Protein AF-A0ABD6DDC3-F1 (afdb_monomer_lite)

Structure (mmCIF, N/CA/C/O backbone):
data_AF-A0ABD6DDC3-F1
#
_entry.id   AF-A0ABD6DDC3-F1
#
loop_
_atom_site.group_PDB
_atom_site.id
_atom_site.type_symbol
_atom_site.label_atom_id
_atom_site.label_alt_id
_atom_site.label_comp_id
_atom_site.label_asym_id
_atom_site.label_entity_id
_atom_site.label_seq_id
_atom_site.pdbx_PDB_ins_code
_atom_site.Cartn_x
_atom_site.Cartn_y
_atom_site.Cartn_z
_atom_site.occupancy
_atom_site.B_iso_or_equiv
_atom_site.auth_seq_id
_atom_site.auth_comp_id
_atom_site.auth_asym_id
_atom_site.auth_atom_id
_atom_site.pdbx_PDB_model_num
ATOM 1 N N . MET A 1 1 ? 11.980 2.965 9.461 1.00 44.91 1 MET A N 1
ATOM 2 C CA . MET A 1 1 ? 11.856 1.772 10.326 1.00 44.91 1 MET A CA 1
ATOM 3 C C . MET A 1 1 ? 10.452 1.222 10.168 1.00 44.91 1 MET A C 1
ATOM 5 O O . MET A 1 1 ? 9.534 2.017 10.370 1.00 44.91 1 MET A O 1
ATOM 9 N N . PRO A 1 2 ? 10.312 -0.056 9.776 1.00 52.47 2 PRO A N 1
ATOM 10 C CA . PRO A 1 2 ? 9.029 -0.757 9.766 1.00 52.47 2 PRO A CA 1
ATOM 11 C C . PRO A 1 2 ? 8.396 -0.701 11.170 1.00 52.47 2 PRO A C 1
ATOM 13 O O . PRO A 1 2 ? 9.150 -0.595 12.146 1.00 52.47 2 PRO A O 1
ATOM 16 N N . PRO A 1 3 ? 7.059 -0.759 11.308 1.00 56.94 3 PRO A N 1
ATOM 17 C CA . PRO A 1 3 ? 6.434 -0.898 12.618 1.00 56.94 3 PRO A CA 1
ATOM 18 C C . PRO A 1 3 ? 6.995 -2.154 13.307 1.00 56.94 3 PRO A C 1
ATOM 20 O O . PRO A 1 3 ? 7.265 -3.163 12.645 1.00 56.94 3 PRO A O 1
ATOM 23 N N . GLU A 1 4 ? 7.255 -2.081 14.615 1.00 57.06 4 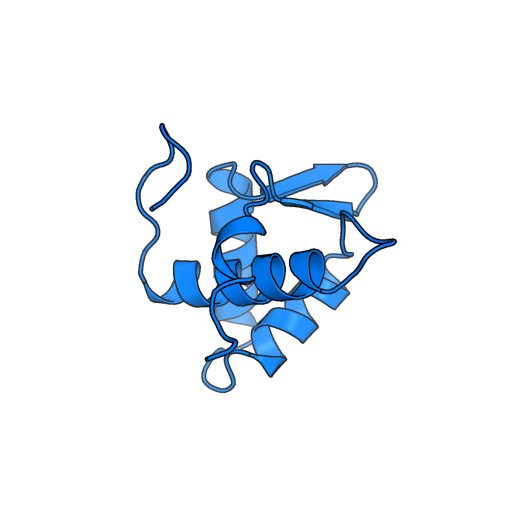GLU A N 1
ATOM 24 C CA . GLU A 1 4 ? 7.886 -3.180 15.354 1.00 57.06 4 GLU A CA 1
ATOM 25 C C . GLU A 1 4 ? 7.085 -4.482 15.172 1.00 57.06 4 GLU A C 1
ATOM 27 O O . GLU A 1 4 ? 5.935 -4.581 15.587 1.00 57.06 4 GLU A O 1
ATOM 32 N N . GLY A 1 5 ? 7.698 -5.489 14.538 1.00 64.38 5 GLY A N 1
ATOM 33 C CA . GLY A 1 5 ? 7.108 -6.819 14.348 1.00 64.38 5 GLY A CA 1
ATOM 34 C C . GLY A 1 5 ? 6.767 -7.204 12.905 1.00 64.38 5 GLY A C 1
ATOM 35 O O . GLY A 1 5 ? 6.552 -8.391 12.654 1.00 64.38 5 GLY A O 1
ATOM 36 N N . TYR A 1 6 ? 6.784 -6.271 11.945 1.00 67.44 6 TYR A N 1
ATOM 37 C CA . TYR A 1 6 ? 6.560 -6.620 10.537 1.00 67.44 6 TYR A CA 1
ATOM 38 C C . TYR A 1 6 ? 7.837 -7.131 9.856 1.00 67.44 6 TYR A C 1
ATOM 40 O O . TYR A 1 6 ? 8.930 -6.610 10.107 1.00 67.44 6 TYR A O 1
ATOM 48 N N . PRO A 1 7 ? 7.734 -8.143 8.971 1.00 73.75 7 PRO A N 1
ATOM 49 C CA . PRO A 1 7 ? 8.861 -8.531 8.135 1.00 73.75 7 PRO A CA 1
ATOM 50 C C . PRO A 1 7 ? 9.281 -7.341 7.259 1.00 73.75 7 PRO A C 1
ATOM 52 O O . PRO A 1 7 ? 8.405 -6.634 6.755 1.00 73.75 7 PRO A O 1
ATOM 55 N N . PRO A 1 8 ? 10.592 -7.115 7.051 1.00 83.25 8 PRO A N 1
ATOM 56 C CA . PRO A 1 8 ? 11.058 -6.030 6.196 1.00 83.25 8 PRO A CA 1
ATOM 57 C C . PRO A 1 8 ? 10.487 -6.178 4.780 1.00 83.25 8 PRO A C 1
ATOM 59 O O . PRO A 1 8 ? 10.417 -7.290 4.243 1.00 83.25 8 PRO A O 1
ATOM 62 N N . LEU A 1 9 ? 10.081 -5.056 4.186 1.00 90.88 9 LEU A N 1
ATOM 63 C CA . LEU A 1 9 ? 9.618 -5.013 2.805 1.00 90.88 9 LEU A CA 1
ATOM 64 C C . LEU A 1 9 ? 10.817 -5.094 1.846 1.00 90.88 9 LEU A C 1
ATOM 66 O O . LEU A 1 9 ? 11.873 -4.522 2.125 1.00 90.88 9 LEU A O 1
ATOM 70 N N . PRO A 1 10 ? 10.689 -5.796 0.707 1.00 95.06 10 PRO A N 1
ATOM 71 C CA . PRO A 1 10 ? 11.557 -5.546 -0.438 1.00 95.06 10 PRO A CA 1
ATOM 72 C C . PRO A 1 10 ? 11.489 -4.062 -0.818 1.00 95.06 10 PRO A C 1
ATOM 74 O O . PRO A 1 10 ? 10.397 -3.505 -0.816 1.00 95.06 10 PRO A O 1
ATOM 77 N N . GLY A 1 11 ? 12.619 -3.446 -1.181 1.00 94.81 11 GLY A N 1
ATOM 78 C CA . GLY A 1 11 ? 12.685 -1.990 -1.402 1.00 94.81 11 GLY A CA 1
ATOM 79 C C . GLY A 1 11 ? 11.624 -1.458 -2.370 1.00 94.81 11 GLY A C 1
ATOM 80 O O . GLY A 1 11 ? 10.923 -0.517 -2.046 1.00 94.81 11 GLY A O 1
ATOM 81 N N . TRP A 1 12 ? 11.393 -2.145 -3.488 1.00 96.25 12 TRP A N 1
ATOM 82 C CA . TRP A 1 12 ? 10.375 -1.728 -4.458 1.00 96.25 12 TRP A CA 1
ATOM 83 C C . TRP A 1 12 ? 8.927 -1.825 -3.921 1.00 96.25 12 TRP A C 1
ATOM 85 O O . TRP A 1 12 ? 8.059 -1.060 -4.324 1.00 96.25 12 TRP A O 1
ATOM 95 N N . ILE A 1 13 ? 8.646 -2.739 -2.983 1.00 97.50 13 ILE A N 1
ATOM 96 C CA . ILE A 1 13 ? 7.341 -2.805 -2.300 1.00 97.50 13 ILE A CA 1
ATOM 97 C C . ILE A 1 13 ? 7.248 -1.707 -1.235 1.00 97.50 13 ILE A C 1
ATOM 99 O O . ILE A 1 13 ? 6.172 -1.164 -0.997 1.00 97.50 13 ILE A O 1
ATOM 103 N N . GLU A 1 14 ? 8.372 -1.370 -0.600 1.00 96.06 14 GLU A N 1
ATOM 104 C CA . GLU A 1 14 ? 8.466 -0.233 0.317 1.00 96.06 14 GLU A CA 1
ATOM 105 C C . GLU A 1 14 ? 8.184 1.090 -0.416 1.00 96.06 14 GLU A C 1
ATOM 107 O O . GLU A 1 14 ? 7.431 1.910 0.101 1.00 96.06 14 GLU A O 1
ATOM 112 N N . ASP A 1 15 ? 8.673 1.254 -1.648 1.00 96.62 15 ASP A N 1
ATOM 113 C CA . ASP A 1 15 ? 8.394 2.428 -2.487 1.00 96.62 15 ASP A CA 1
ATOM 114 C C . ASP A 1 15 ? 6.888 2.567 -2.808 1.00 96.62 15 ASP A C 1
ATOM 116 O O . ASP A 1 15 ? 6.317 3.658 -2.694 1.00 96.62 15 ASP A O 1
ATOM 120 N N . ALA A 1 16 ? 6.198 1.458 -3.118 1.00 97.81 16 ALA A N 1
ATOM 121 C CA . ALA A 1 16 ? 4.736 1.446 -3.260 1.00 97.81 16 ALA A CA 1
ATOM 122 C C . ALA A 1 16 ? 4.020 1.797 -1.947 1.00 97.81 16 ALA A C 1
ATOM 124 O O . ALA A 1 16 ? 3.091 2.604 -1.937 1.00 97.81 16 ALA A O 1
ATOM 125 N N . TYR A 1 17 ? 4.453 1.210 -0.829 1.00 96.56 17 TYR A N 1
ATOM 126 C CA . TYR A 1 17 ? 3.882 1.487 0.488 1.00 96.56 17 TYR A CA 1
ATOM 127 C C . TYR A 1 17 ? 4.022 2.967 0.867 1.00 96.56 17 TYR A C 1
ATOM 129 O O . TYR A 1 17 ? 3.052 3.586 1.308 1.00 96.56 17 TYR A O 1
ATOM 137 N N . PHE A 1 18 ? 5.197 3.563 0.651 1.00 95.56 18 PHE A N 1
ATOM 138 C CA . PHE A 1 18 ? 5.439 4.962 0.991 1.00 95.56 18 PHE A CA 1
ATOM 139 C C . PHE A 1 18 ? 4.610 5.932 0.160 1.00 95.56 18 PHE A C 1
ATOM 141 O O . PHE A 1 18 ? 4.223 6.970 0.692 1.00 95.56 18 PHE A O 1
ATOM 148 N N . ALA A 1 19 ? 4.268 5.606 -1.089 1.00 96.62 19 ALA A N 1
ATOM 149 C CA . ALA A 1 19 ? 3.340 6.419 -1.874 1.00 96.62 19 ALA A CA 1
ATOM 150 C C . ALA A 1 19 ? 1.972 6.554 -1.177 1.00 96.62 19 ALA A C 1
ATOM 152 O O . ALA A 1 19 ? 1.426 7.655 -1.064 1.00 96.62 19 ALA A O 1
ATOM 153 N N . LEU A 1 20 ? 1.454 5.439 -0.652 1.00 96.75 20 LEU A N 1
ATOM 154 C CA . LEU A 1 20 ? 0.181 5.385 0.069 1.00 96.75 20 LEU A CA 1
ATOM 155 C C . LEU A 1 20 ? 0.269 6.080 1.435 1.00 96.75 20 LEU A C 1
ATOM 157 O O . LEU A 1 20 ? -0.597 6.887 1.780 1.00 96.75 20 LEU A O 1
ATOM 161 N N . GLU A 1 21 ? 1.327 5.794 2.199 1.00 95.00 21 GLU A N 1
ATOM 162 C CA . GLU A 1 21 ? 1.550 6.371 3.530 1.00 95.00 21 GLU A CA 1
ATOM 163 C C . GLU A 1 21 ? 1.690 7.892 3.458 1.00 95.00 21 GLU A C 1
ATOM 165 O O . GLU A 1 21 ? 1.011 8.626 4.179 1.00 95.00 21 GLU A O 1
ATOM 170 N N . TRP A 1 22 ? 2.508 8.377 2.525 1.00 93.81 22 TRP A N 1
ATOM 171 C CA . TRP A 1 22 ? 2.710 9.800 2.284 1.00 93.81 22 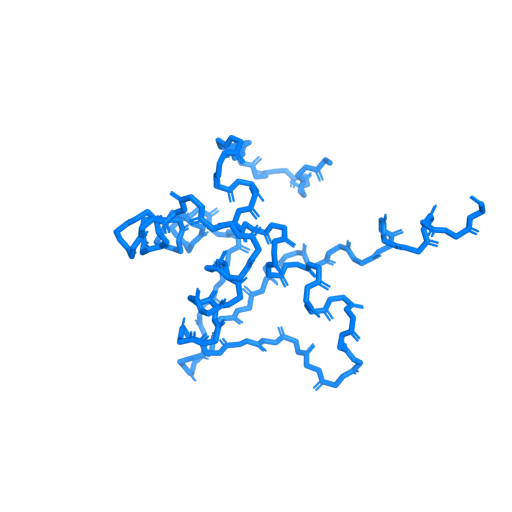TRP A CA 1
ATOM 172 C C . TRP A 1 22 ? 1.420 10.514 1.889 1.00 93.81 22 TRP A C 1
ATOM 174 O O . TRP A 1 22 ? 1.158 11.621 2.368 1.00 93.81 22 TRP A O 1
ATOM 184 N N . TYR A 1 23 ? 0.607 9.897 1.025 1.00 94.62 23 TYR A N 1
ATOM 185 C CA . TYR A 1 23 ? -0.675 10.464 0.626 1.00 94.62 23 TYR A CA 1
ATOM 186 C C . TYR A 1 23 ? -1.602 10.643 1.831 1.00 94.62 23 TYR A C 1
ATOM 188 O O . TYR A 1 23 ? -2.089 11.752 2.051 1.00 94.62 23 TYR A O 1
ATOM 196 N N . LEU A 1 24 ? -1.808 9.594 2.638 1.00 93.94 24 LEU A N 1
ATOM 197 C CA . LEU A 1 24 ? -2.682 9.676 3.812 1.00 93.94 24 LEU A CA 1
ATOM 198 C C . LEU A 1 24 ? -2.160 10.674 4.845 1.00 93.94 24 LEU A C 1
ATOM 200 O O . LEU A 1 24 ? -2.939 11.448 5.385 1.00 93.94 24 LEU A O 1
ATOM 204 N N . CYS A 1 25 ? -0.847 10.756 5.053 1.00 92.31 25 CYS A N 1
ATOM 205 C CA . CYS A 1 25 ? -0.279 11.729 5.983 1.00 92.31 25 CYS A CA 1
ATOM 206 C C . CYS A 1 25 ? -0.473 13.192 5.572 1.00 92.31 25 CYS A C 1
ATOM 208 O O . CYS A 1 25 ? -0.409 14.081 6.421 1.00 92.31 25 CYS A O 1
ATOM 210 N N . LYS A 1 26 ? -0.734 13.459 4.289 1.00 90.75 26 LYS A N 1
ATOM 211 C CA . LYS A 1 26 ? -1.069 14.798 3.790 1.00 90.75 26 LYS A CA 1
ATOM 212 C C . LYS A 1 26 ? -2.562 15.107 3.802 1.00 90.75 26 LYS A C 1
ATOM 214 O O . LYS A 1 26 ? -2.921 16.275 3.651 1.00 90.75 26 LYS A O 1
ATOM 219 N N . GLN A 1 27 ? -3.419 14.102 3.955 1.00 87.38 27 GLN A N 1
ATOM 220 C CA . GLN A 1 27 ? -4.864 14.289 4.016 1.00 87.38 27 GLN A CA 1
ATOM 221 C C . GLN A 1 27 ? -5.315 14.351 5.473 1.00 87.38 27 GLN A C 1
ATOM 223 O O . GLN A 1 27 ? -5.032 13.467 6.270 1.00 87.38 27 GLN A O 1
ATOM 228 N N . SER A 1 28 ? -6.036 15.408 5.839 1.00 77.19 28 SER A N 1
ATOM 229 C CA . SER A 1 28 ? -6.532 15.584 7.209 1.00 77.19 28 SER A CA 1
ATOM 230 C C . SER A 1 28 ? -7.888 14.918 7.459 1.00 77.19 28 SER A C 1
ATOM 232 O O . SER A 1 28 ? -8.302 14.799 8.611 1.00 77.19 28 SER A O 1
ATOM 234 N N . ASP A 1 29 ? -8.586 14.502 6.401 1.00 86.50 29 ASP A N 1
ATOM 235 C CA . ASP A 1 29 ? -9.956 13.983 6.429 1.00 86.50 29 ASP A CA 1
ATOM 236 C C . ASP A 1 29 ? -10.092 12.556 5.874 1.00 86.50 29 ASP A C 1
ATOM 238 O O . ASP A 1 29 ? -11.211 12.057 5.745 1.00 86.50 29 ASP A O 1
ATOM 242 N N . ARG A 1 30 ? -8.975 11.894 5.545 1.00 87.31 30 ARG A N 1
ATOM 243 C CA . ARG A 1 30 ? -8.957 10.537 4.988 1.00 87.31 30 ARG A CA 1
ATOM 244 C C . ARG A 1 30 ? -7.996 9.642 5.748 1.00 87.31 30 ARG A C 1
ATOM 246 O O . ARG A 1 30 ? -6.862 10.021 6.009 1.00 87.31 30 ARG A O 1
ATOM 253 N N . ASP A 1 31 ? -8.450 8.432 6.026 1.00 92.00 31 ASP A N 1
ATOM 254 C CA . ASP A 1 31 ? -7.688 7.360 6.672 1.00 92.00 31 ASP A CA 1
ATOM 255 C C . ASP A 1 31 ? -7.567 6.103 5.792 1.00 92.00 31 ASP A C 1
ATOM 257 O O . ASP A 1 31 ? -6.947 5.116 6.189 1.00 92.00 31 ASP A O 1
ATOM 261 N N . SER A 1 32 ? -8.154 6.144 4.595 1.00 96.31 32 SER A N 1
ATOM 262 C CA . SER A 1 32 ? -8.311 5.004 3.699 1.00 96.31 32 SER A CA 1
ATOM 263 C C . SER A 1 32 ? -8.406 5.425 2.234 1.00 96.31 32 SER A C 1
ATOM 265 O O . SER A 1 32 ? -8.538 6.609 1.896 1.00 96.31 32 SER A O 1
ATOM 267 N N . PHE A 1 33 ? -8.315 4.436 1.351 1.00 95.69 33 PHE A N 1
ATOM 268 C CA . PHE A 1 33 ? -8.456 4.595 -0.092 1.00 95.69 33 PHE A CA 1
ATOM 269 C C . PHE A 1 33 ? -9.107 3.357 -0.714 1.00 95.69 33 PHE A C 1
ATOM 271 O O . PHE A 1 33 ? -8.970 2.241 -0.223 1.00 95.69 33 PHE A O 1
ATOM 278 N N . THR A 1 34 ? -9.786 3.538 -1.843 1.00 97.44 34 THR A N 1
ATOM 279 C CA . THR A 1 34 ? -10.210 2.406 -2.685 1.00 97.44 34 THR A CA 1
ATOM 280 C C . THR A 1 34 ? -8.994 1.725 -3.322 1.00 97.44 34 THR A C 1
ATOM 282 O O . THR A 1 34 ? -7.964 2.366 -3.538 1.00 97.44 34 THR A O 1
ATOM 285 N N . HIS A 1 35 ? -9.131 0.460 -3.731 1.00 96.88 35 HIS A N 1
ATOM 286 C CA . HIS A 1 35 ? -8.118 -0.233 -4.551 1.00 96.88 35 HIS A CA 1
ATOM 287 C C . HIS A 1 35 ? -7.707 0.565 -5.797 1.00 96.88 35 HIS A C 1
ATOM 289 O O . HIS A 1 35 ? -6.524 0.669 -6.120 1.00 96.88 35 HIS A O 1
ATOM 295 N N . HIS A 1 36 ? -8.676 1.192 -6.470 1.00 97.75 36 HIS A N 1
ATOM 296 C CA . HIS A 1 36 ? -8.404 2.019 -7.644 1.00 97.75 36 HIS A CA 1
ATOM 297 C C . HIS A 1 36 ? -7.543 3.240 -7.299 1.00 97.75 36 HIS A C 1
ATOM 299 O O . HIS A 1 36 ? -6.537 3.479 -7.956 1.00 97.75 36 HIS A O 1
ATOM 305 N N . GLN A 1 37 ? -7.883 3.961 -6.227 1.00 97.88 37 GLN A N 1
ATOM 306 C CA . GLN A 1 37 ? -7.074 5.088 -5.757 1.00 97.88 37 GLN A CA 1
ATOM 307 C C . GLN A 1 37 ? -5.673 4.646 -5.334 1.00 97.88 37 GLN A C 1
ATOM 309 O O . GLN A 1 37 ? -4.710 5.331 -5.653 1.00 97.88 37 GLN A O 1
ATOM 314 N N . ALA A 1 38 ? -5.539 3.502 -4.657 1.00 98.00 38 ALA A N 1
ATOM 315 C CA . ALA A 1 38 ? -4.231 2.962 -4.294 1.00 98.00 38 ALA A CA 1
ATOM 316 C C . ALA A 1 38 ? -3.365 2.716 -5.537 1.00 98.00 38 ALA A C 1
ATOM 318 O O . ALA A 1 38 ? -2.198 3.098 -5.570 1.00 98.00 38 ALA A O 1
ATOM 319 N N . THR A 1 39 ? -3.969 2.133 -6.574 1.00 98.19 39 THR A N 1
ATOM 320 C CA . THR A 1 39 ? -3.311 1.867 -7.857 1.00 98.19 39 THR A CA 1
ATOM 321 C C . THR A 1 39 ? -2.831 3.163 -8.509 1.00 98.19 39 THR A C 1
ATOM 323 O O . THR A 1 39 ? -1.669 3.262 -8.894 1.00 98.19 39 THR A O 1
ATOM 326 N N . GLU A 1 40 ? -3.696 4.180 -8.585 1.00 98.31 40 GLU A N 1
ATOM 327 C CA . GLU A 1 40 ? -3.348 5.485 -9.160 1.00 98.31 40 GLU A CA 1
ATOM 328 C C . GLU A 1 40 ? -2.217 6.175 -8.386 1.00 98.31 40 GLU A C 1
ATOM 330 O O . GLU A 1 40 ? -1.279 6.686 -8.995 1.00 98.31 40 GLU A O 1
ATOM 335 N N . LEU A 1 41 ? -2.266 6.143 -7.051 1.00 98.00 41 LEU A N 1
ATOM 336 C CA . LEU A 1 41 ? -1.245 6.746 -6.193 1.00 98.00 41 LEU A CA 1
ATOM 337 C C . LEU A 1 41 ? 0.119 6.068 -6.352 1.00 98.00 41 LEU A C 1
ATOM 339 O O . LEU A 1 41 ? 1.142 6.750 -6.434 1.00 98.00 41 LEU A O 1
ATOM 343 N N . ILE A 1 42 ? 0.147 4.733 -6.414 1.00 98.25 42 ILE A N 1
ATOM 344 C CA . ILE A 1 42 ? 1.391 3.986 -6.629 1.00 98.25 42 ILE A CA 1
ATOM 345 C C . ILE A 1 42 ? 1.945 4.289 -8.022 1.00 98.25 42 ILE A C 1
ATOM 347 O O . ILE A 1 42 ? 3.140 4.559 -8.129 1.00 98.25 42 ILE A O 1
ATOM 351 N N . ALA A 1 43 ? 1.101 4.292 -9.059 1.00 98.19 43 ALA A N 1
ATOM 352 C CA . ALA A 1 43 ? 1.512 4.587 -10.430 1.00 98.19 43 ALA A CA 1
ATOM 353 C C . ALA A 1 43 ? 2.071 6.013 -10.584 1.00 98.19 43 ALA A C 1
ATOM 355 O O . ALA A 1 43 ? 3.066 6.216 -11.278 1.00 98.19 43 ALA A O 1
ATOM 356 N N . GLU A 1 44 ? 1.461 7.004 -9.926 1.00 97.75 44 GLU A N 1
ATOM 357 C CA . GLU A 1 44 ? 1.932 8.394 -9.957 1.00 97.75 44 GLU A CA 1
ATOM 358 C C . GLU A 1 44 ? 3.303 8.547 -9.283 1.00 97.75 44 GLU A C 1
ATOM 360 O O . GLU A 1 44 ? 4.177 9.247 -9.800 1.00 97.75 44 GLU A O 1
ATOM 365 N N . ALA A 1 45 ? 3.510 7.881 -8.145 1.00 97.12 45 ALA A N 1
ATOM 366 C CA . ALA A 1 45 ? 4.763 7.950 -7.397 1.00 97.12 45 ALA A CA 1
ATOM 367 C C . ALA A 1 45 ? 5.888 7.089 -8.002 1.00 97.12 45 ALA A C 1
ATOM 369 O O . ALA A 1 45 ? 7.062 7.420 -7.837 1.00 97.12 45 ALA A O 1
ATOM 370 N N . ASN A 1 46 ? 5.540 6.005 -8.703 1.00 97.31 46 ASN A N 1
ATOM 371 C CA . ASN A 1 46 ? 6.470 5.000 -9.218 1.00 97.31 46 ASN A CA 1
ATOM 372 C C . ASN A 1 46 ? 6.249 4.786 -10.729 1.00 97.31 46 ASN A C 1
ATOM 374 O O . ASN A 1 46 ? 5.674 3.775 -11.130 1.00 97.31 46 ASN A O 1
ATOM 378 N N . PRO A 1 47 ? 6.718 5.703 -11.597 1.00 96.44 47 PRO A N 1
ATOM 379 C CA . PRO A 1 47 ? 6.424 5.671 -13.036 1.00 96.44 47 PRO A CA 1
ATOM 380 C C . PRO A 1 47 ? 7.028 4.472 -13.786 1.00 96.44 47 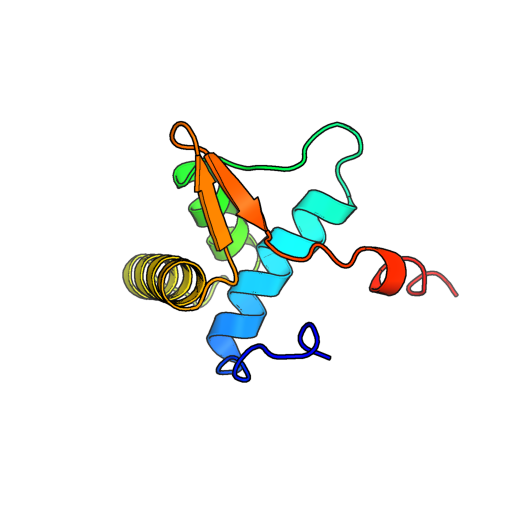PRO A C 1
ATOM 382 O O . PRO A 1 47 ? 6.647 4.212 -14.926 1.00 96.44 47 PRO A O 1
ATOM 385 N N . ASP A 1 48 ? 7.970 3.758 -13.167 1.00 97.06 48 ASP A N 1
ATOM 386 C CA . ASP A 1 48 ? 8.580 2.547 -13.721 1.00 97.06 48 ASP A CA 1
ATOM 387 C C . ASP A 1 48 ? 7.772 1.271 -13.407 1.00 97.06 48 ASP A C 1
ATOM 389 O O . ASP A 1 48 ? 8.109 0.204 -13.921 1.00 97.06 48 ASP A O 1
ATOM 393 N N . PHE A 1 49 ? 6.728 1.348 -12.571 1.00 97.94 49 PHE A N 1
ATOM 394 C CA . PHE A 1 49 ? 5.903 0.190 -12.215 1.00 97.94 49 PHE A CA 1
ATOM 395 C C . PHE A 1 49 ? 4.834 -0.044 -13.281 1.00 97.94 49 PHE A C 1
ATOM 397 O O . PHE A 1 49 ? 4.108 0.874 -13.665 1.00 97.94 49 PHE A O 1
ATOM 404 N N . GLY A 1 50 ? 4.716 -1.286 -13.751 1.00 97.44 50 GLY A N 1
ATOM 405 C CA . GLY A 1 50 ? 3.573 -1.704 -14.557 1.00 97.44 50 GLY A CA 1
ATOM 406 C C . GLY A 1 50 ? 2.391 -2.133 -13.688 1.00 97.44 50 GLY A C 1
ATOM 407 O O . GLY A 1 50 ? 2.561 -2.440 -12.511 1.00 97.44 50 GLY A O 1
ATOM 408 N N . ASP A 1 51 ? 1.204 -2.250 -14.290 1.00 97.06 51 ASP A N 1
ATOM 409 C CA . ASP A 1 51 ? -0.023 -2.681 -13.596 1.00 97.06 51 ASP A CA 1
ATOM 410 C C . ASP A 1 51 ? 0.188 -3.963 -12.766 1.00 97.06 51 ASP A C 1
ATOM 412 O O . ASP A 1 51 ? -0.197 -4.033 -11.605 1.00 97.06 51 ASP A O 1
ATOM 416 N N . ALA A 1 52 ? 0.898 -4.952 -13.322 1.00 97.75 52 ALA A N 1
ATOM 417 C CA . ALA A 1 52 ? 1.187 -6.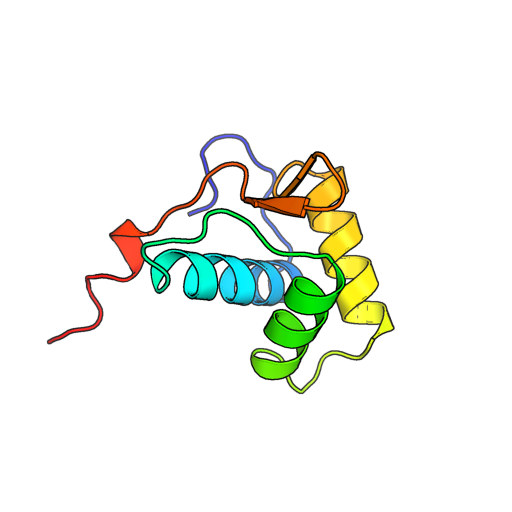210 -12.631 1.00 97.75 52 ALA A CA 1
ATOM 418 C C . ALA A 1 52 ? 2.126 -6.056 -11.417 1.00 97.75 52 ALA A C 1
ATOM 420 O O . ALA A 1 52 ? 2.027 -6.838 -10.471 1.00 97.75 52 ALA A O 1
ATOM 421 N N . ASP A 1 53 ? 3.035 -5.077 -11.434 1.00 98.31 53 ASP A N 1
ATOM 422 C CA . ASP A 1 53 ? 3.905 -4.785 -10.290 1.00 98.31 53 ASP A CA 1
ATOM 423 C C . ASP A 1 53 ? 3.095 -4.133 -9.165 1.00 98.31 53 ASP A C 1
ATOM 425 O O . ASP A 1 53 ? 3.265 -4.479 -7.995 1.00 98.31 53 ASP A O 1
ATOM 429 N N . ILE A 1 54 ? 2.175 -3.233 -9.526 1.00 98.56 54 ILE A N 1
ATOM 430 C CA . ILE A 1 54 ? 1.277 -2.550 -8.589 1.00 98.56 54 ILE A CA 1
ATOM 431 C C . ILE A 1 54 ? 0.320 -3.551 -7.939 1.00 98.56 54 ILE A C 1
ATOM 433 O O . ILE A 1 54 ? 0.226 -3.589 -6.711 1.00 98.56 54 ILE A O 1
ATOM 437 N N . ASP A 1 55 ? -0.316 -4.409 -8.741 1.00 98.38 55 ASP A N 1
ATOM 438 C CA . ASP A 1 55 ? -1.180 -5.486 -8.251 1.00 98.38 55 ASP A CA 1
ATOM 439 C C . ASP A 1 55 ? -0.414 -6.385 -7.270 1.00 98.38 55 ASP A C 1
ATOM 441 O O . ASP A 1 55 ? -0.881 -6.657 -6.161 1.00 98.38 55 ASP A O 1
ATOM 445 N N . HIS A 1 56 ? 0.812 -6.787 -7.628 1.00 98.19 56 HIS A N 1
ATOM 446 C CA . HIS A 1 56 ? 1.639 -7.608 -6.749 1.00 98.19 56 HIS A CA 1
ATOM 447 C C . HIS A 1 56 ? 2.014 -6.889 -5.451 1.00 98.19 56 HIS A C 1
ATOM 449 O O . HIS A 1 56 ? 2.008 -7.509 -4.387 1.00 98.19 56 HIS A O 1
ATOM 455 N N . ALA A 1 57 ? 2.354 -5.600 -5.510 1.00 98.31 57 ALA A N 1
ATOM 456 C CA . ALA A 1 57 ? 2.683 -4.820 -4.324 1.00 98.31 57 ALA A CA 1
ATOM 457 C C . ALA A 1 57 ? 1.482 -4.734 -3.372 1.00 98.31 57 ALA A C 1
ATOM 459 O O . ALA A 1 57 ? 1.634 -5.003 -2.179 1.00 98.31 57 ALA A O 1
ATOM 460 N N . LEU A 1 58 ? 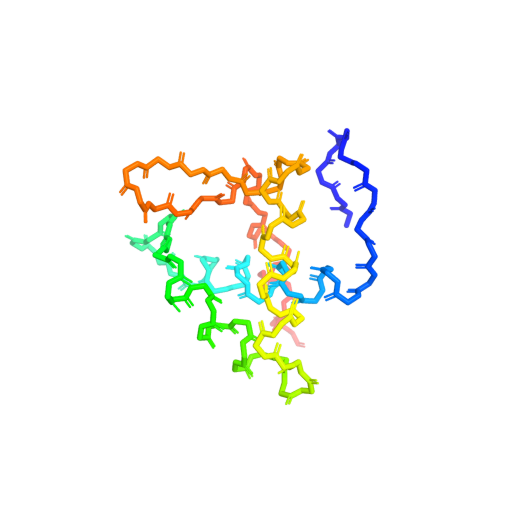0.286 -4.436 -3.890 1.00 98.12 58 LEU A N 1
ATOM 461 C CA . LEU A 1 58 ? -0.944 -4.371 -3.095 1.00 98.12 58 LEU A CA 1
ATOM 462 C C . LEU A 1 58 ? -1.279 -5.725 -2.460 1.00 98.12 58 LEU A C 1
ATOM 464 O O . LEU A 1 58 ? -1.493 -5.797 -1.247 1.00 98.12 58 LEU A O 1
ATOM 468 N N . GLU A 1 59 ? -1.242 -6.810 -3.238 1.00 98.06 59 GLU A N 1
ATOM 469 C CA . GLU A 1 59 ? -1.444 -8.166 -2.720 1.00 98.06 59 GLU A CA 1
ATOM 470 C C . GLU A 1 59 ? -0.413 -8.525 -1.646 1.00 98.06 59 GLU A C 1
ATOM 472 O O . GLU A 1 59 ? -0.754 -9.114 -0.617 1.00 98.06 59 GLU A O 1
ATOM 477 N N . TYR A 1 60 ? 0.860 -8.185 -1.855 1.00 97.44 60 TYR A N 1
ATOM 478 C CA . TYR A 1 60 ? 1.919 -8.470 -0.893 1.00 97.44 60 TYR A CA 1
ATOM 479 C C . TYR A 1 60 ? 1.689 -7.724 0.423 1.00 97.44 60 TYR A C 1
ATOM 481 O O . TYR A 1 60 ? 1.796 -8.324 1.496 1.00 97.44 60 TYR A O 1
ATOM 489 N N . LEU A 1 61 ? 1.360 -6.433 0.351 1.00 96.94 61 LEU A N 1
ATOM 490 C CA . LEU A 1 61 ? 1.112 -5.595 1.520 1.00 96.94 61 LEU A CA 1
ATOM 491 C C . LEU A 1 61 ? -0.101 -6.091 2.319 1.00 96.94 61 LEU A C 1
ATOM 493 O O . LEU A 1 61 ? 0.001 -6.230 3.540 1.00 96.94 61 LEU A O 1
ATOM 497 N N . LEU A 1 62 ? -1.198 -6.446 1.645 1.00 96.69 62 LEU A N 1
ATOM 498 C CA . LEU A 1 62 ? -2.380 -7.063 2.258 1.00 96.69 62 LEU A CA 1
ATOM 499 C C . LEU A 1 62 ? -2.044 -8.396 2.938 1.00 96.69 62 LEU A C 1
ATOM 501 O O . LEU A 1 62 ? -2.290 -8.586 4.128 1.00 96.69 62 LEU A O 1
ATOM 505 N N . ASN A 1 63 ? -1.406 -9.315 2.210 1.00 95.75 63 ASN A N 1
ATOM 506 C CA . ASN A 1 63 ? -1.087 -10.654 2.713 1.00 95.75 63 ASN A CA 1
ATOM 507 C C . ASN A 1 63 ? -0.104 -10.645 3.893 1.00 95.75 63 ASN A C 1
ATOM 509 O O . ASN A 1 63 ? -0.027 -11.609 4.658 1.00 95.75 63 ASN A O 1
ATOM 513 N N . ARG A 1 64 ? 0.685 -9.577 4.032 1.00 93.75 64 ARG A N 1
ATOM 514 C CA . ARG A 1 64 ? 1.66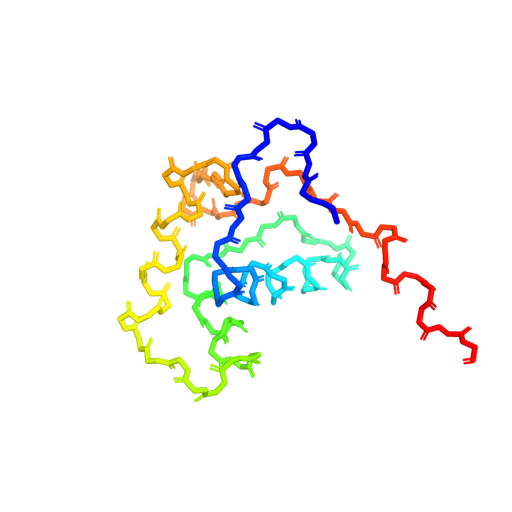1 -9.397 5.113 1.00 93.75 64 ARG A CA 1
ATOM 515 C C . ARG A 1 64 ? 1.158 -8.485 6.234 1.00 93.75 64 ARG A C 1
ATOM 517 O O . ARG A 1 64 ? 1.905 -8.277 7.188 1.00 93.75 64 ARG A O 1
ATOM 524 N N . GLY A 1 65 ? -0.076 -7.988 6.138 1.00 93.88 65 GLY A N 1
ATOM 525 C CA . GLY A 1 65 ? -0.718 -7.162 7.160 1.00 93.88 65 GLY A CA 1
ATOM 526 C C . GLY A 1 65 ? -0.212 -5.723 7.220 1.00 93.88 65 GLY A C 1
ATOM 527 O O . GLY A 1 65 ? -0.425 -5.058 8.226 1.00 93.88 65 GLY A O 1
ATOM 528 N N . TRP A 1 66 ? 0.463 -5.238 6.178 1.00 94.69 66 TRP A N 1
ATOM 529 C CA . TRP A 1 66 ? 0.828 -3.822 6.049 1.00 94.69 66 TRP A CA 1
ATOM 530 C C . TRP A 1 66 ? -0.371 -2.960 5.656 1.00 94.69 66 TRP A C 1
ATOM 532 O O . TRP A 1 66 ? -0.475 -1.806 6.072 1.00 94.69 66 TRP A O 1
ATOM 542 N N . LEU A 1 67 ? -1.274 -3.558 4.881 1.00 96.44 67 LEU A N 1
ATOM 543 C CA . LEU A 1 67 ? -2.606 -3.048 4.607 1.00 96.44 67 LEU A CA 1
ATOM 544 C C . LEU A 1 67 ? -3.646 -4.027 5.151 1.00 96.44 67 LEU A C 1
ATOM 546 O O . LEU A 1 67 ? -3.386 -5.230 5.259 1.00 96.44 67 LEU A O 1
ATOM 550 N N . TYR A 1 68 ? -4.840 -3.521 5.425 1.00 96.69 68 TYR A N 1
ATOM 551 C CA . TYR A 1 68 ? -6.030 -4.332 5.656 1.00 96.69 68 TYR A CA 1
ATOM 552 C C . TYR A 1 68 ? -7.228 -3.745 4.909 1.00 96.69 68 TYR A C 1
ATOM 554 O O . TYR A 1 68 ? -7.247 -2.556 4.595 1.00 96.69 68 TYR A O 1
ATOM 562 N N . GLU A 1 69 ? -8.214 -4.589 4.607 1.00 97.75 69 GLU A N 1
ATOM 563 C CA . GLU A 1 69 ? -9.392 -4.212 3.823 1.00 97.75 69 GLU A CA 1
ATOM 564 C C . GLU A 1 69 ? -10.676 -4.339 4.652 1.00 97.75 69 GLU A C 1
ATOM 566 O O . GLU A 1 69 ? -10.911 -5.367 5.294 1.00 97.75 69 GLU A O 1
ATOM 571 N N . VAL A 1 70 ? -11.508 -3.294 4.635 1.00 97.62 70 VAL A N 1
ATOM 572 C CA . VAL A 1 70 ? -12.848 -3.255 5.244 1.00 97.62 70 VAL A CA 1
ATOM 573 C C . VAL A 1 70 ? -13.773 -2.503 4.295 1.00 97.62 70 VAL A C 1
ATOM 575 O O . VAL A 1 70 ? -13.450 -1.392 3.891 1.00 97.62 70 VAL A O 1
ATOM 578 N N . ASP A 1 71 ? -14.920 -3.091 3.951 1.00 96.69 71 ASP A N 1
ATOM 579 C CA . ASP A 1 71 ? -15.936 -2.466 3.089 1.00 96.69 71 ASP A CA 1
ATOM 580 C C . ASP A 1 71 ? -15.361 -1.882 1.776 1.00 96.69 71 ASP A C 1
ATOM 582 O O . ASP A 1 71 ? -15.628 -0.736 1.411 1.00 96.69 71 ASP A O 1
ATOM 586 N N . ASP A 1 72 ? -14.538 -2.673 1.076 1.00 94.88 72 ASP A N 1
ATOM 587 C CA . ASP A 1 72 ? -13.842 -2.311 -0.174 1.00 94.88 72 ASP A CA 1
ATOM 588 C C . ASP A 1 72 ? -12.887 -1.098 -0.048 1.00 94.88 72 ASP A C 1
ATOM 590 O O . ASP A 1 72 ? -12.503 -0.477 -1.047 1.00 94.88 72 ASP A O 1
ATOM 594 N N . GLN A 1 73 ? -12.513 -0.727 1.181 1.00 97.88 73 GLN A N 1
ATOM 595 C CA . GLN A 1 73 ? -11.518 0.300 1.487 1.00 97.88 73 GLN A CA 1
ATOM 596 C C . GLN A 1 73 ? -10.260 -0.329 2.078 1.00 97.88 73 GLN A C 1
ATOM 598 O O . GLN A 1 73 ? -10.322 -1.179 2.966 1.00 97.88 73 GLN A O 1
ATOM 603 N N . LEU A 1 74 ? -9.112 0.138 1.605 1.00 98.12 74 LEU A N 1
ATOM 604 C CA . LEU A 1 74 ? -7.796 -0.214 2.105 1.00 98.12 74 LEU A CA 1
ATOM 605 C C . LEU A 1 74 ? -7.347 0.793 3.160 1.00 98.12 74 LEU A C 1
ATOM 607 O O . LEU A 1 74 ? -7.430 2.007 2.963 1.00 98.12 74 LEU A O 1
ATOM 611 N N . PHE A 1 75 ? -6.812 0.263 4.250 1.00 97.56 75 PHE A N 1
ATOM 612 C CA . PHE A 1 75 ? -6.277 1.016 5.372 1.00 97.56 75 PHE A CA 1
ATOM 613 C C . PHE A 1 75 ? -4.826 0.613 5.614 1.00 97.56 75 PHE A C 1
ATOM 615 O O . PHE A 1 75 ? -4.471 -0.562 5.493 1.00 97.56 75 PHE A O 1
ATOM 622 N N . ILE A 1 76 ? -3.994 1.576 6.010 1.00 95.62 76 ILE A N 1
ATOM 623 C CA . ILE A 1 76 ? -2.645 1.294 6.507 1.00 95.62 76 ILE A CA 1
ATOM 624 C C . ILE A 1 76 ? -2.750 0.814 7.951 1.00 95.62 76 ILE A C 1
ATOM 626 O O . ILE A 1 76 ? -3.357 1.483 8.787 1.00 95.62 76 ILE A O 1
ATOM 630 N N . THR A 1 77 ? -2.153 -0.341 8.251 1.00 94.25 77 THR A N 1
ATOM 631 C CA . THR A 1 77 ? -2.259 -0.952 9.584 1.00 94.25 77 THR A CA 1
ATOM 632 C C . THR A 1 77 ? -1.629 -0.091 10.674 1.00 94.25 77 THR A C 1
ATOM 634 O O . THR A 1 77 ? -2.189 0.039 11.756 1.00 94.25 77 THR A O 1
ATOM 637 N N . GLU A 1 78 ? -0.481 0.519 10.380 1.00 90.12 78 GLU A N 1
ATOM 638 C CA . GLU A 1 78 ? 0.276 1.360 11.309 1.00 90.12 78 GLU A CA 1
ATOM 639 C C . GLU A 1 78 ? 0.748 2.624 10.579 1.00 90.12 78 GLU A C 1
ATOM 641 O O . GLU A 1 78 ? 1.870 2.680 10.079 1.00 90.12 78 GLU A O 1
ATOM 646 N N . LEU A 1 79 ? -0.125 3.630 10.474 1.00 89.31 79 LEU A N 1
ATOM 647 C CA . LEU A 1 79 ? 0.160 4.880 9.763 1.00 89.31 79 LEU A CA 1
ATOM 648 C C . LEU A 1 79 ? 1.171 5.744 10.540 1.00 89.31 79 LEU A C 1
ATOM 650 O O . LEU A 1 79 ? 0.906 6.141 11.677 1.00 89.31 79 LEU A O 1
ATOM 654 N N . GLN A 1 80 ? 2.314 6.085 9.931 1.00 85.94 80 GLN A N 1
ATOM 655 C CA . GLN A 1 80 ? 3.389 6.825 10.609 1.00 85.94 80 GLN A CA 1
ATOM 656 C C . GLN A 1 80 ? 3.671 8.208 10.004 1.00 85.94 80 GLN A C 1
ATOM 658 O O . GLN A 1 80 ? 4.677 8.420 9.332 1.00 85.94 80 GLN A O 1
ATOM 663 N N . CYS A 1 81 ? 2.844 9.202 10.339 1.00 83.38 81 CYS A N 1
ATOM 664 C CA . CYS A 1 81 ? 2.977 10.552 9.770 1.00 83.38 81 CYS A CA 1
ATOM 665 C C . CYS A 1 81 ? 4.054 11.442 10.392 1.00 83.38 81 CYS A C 1
ATOM 667 O O . CYS A 1 81 ? 4.549 12.355 9.734 1.00 83.38 81 CYS A O 1
ATOM 669 N N . ALA A 1 82 ? 4.488 11.147 11.620 1.00 66.75 82 ALA A N 1
ATOM 670 C CA . ALA A 1 82 ? 5.486 11.954 12.327 1.00 66.75 82 ALA A CA 1
ATOM 671 C C . ALA A 1 82 ? 6.855 12.028 11.616 1.00 66.75 82 ALA A C 1
ATOM 673 O O . ALA A 1 82 ? 7.661 12.896 11.929 1.00 66.75 82 ALA A O 1
ATOM 674 N N . LYS A 1 83 ? 7.131 11.137 10.654 1.00 57.31 83 LYS A N 1
ATOM 675 C CA . LYS A 1 83 ? 8.377 11.140 9.869 1.00 57.31 83 LYS A CA 1
ATOM 676 C C . LYS A 1 83 ? 8.398 12.172 8.737 1.00 57.31 83 LYS A C 1
ATOM 678 O O . LYS A 1 83 ? 9.454 12.399 8.158 1.00 57.31 83 LYS A O 1
ATOM 683 N N . PHE A 1 84 ? 7.258 12.774 8.407 1.00 55.97 84 PHE A N 1
ATOM 684 C CA . PHE A 1 84 ? 7.124 13.666 7.254 1.00 55.97 84 PHE A CA 1
ATOM 685 C C . PHE A 1 84 ? 7.086 15.156 7.624 1.00 55.97 84 PHE A C 1
ATOM 687 O O . PHE A 1 84 ? 7.238 15.999 6.743 1.00 55.97 84 PHE A O 1
ATOM 694 N N . ASP A 1 85 ? 6.980 15.480 8.918 1.00 51.44 85 ASP A N 1
ATOM 695 C CA . ASP A 1 85 ? 7.053 16.856 9.434 1.00 51.44 85 ASP A CA 1
ATOM 696 C C . ASP A 1 85 ? 8.486 17.431 9.452 1.00 51.44 85 ASP A C 1
ATOM 698 O O . ASP A 1 85 ? 8.659 18.647 9.487 1.00 51.44 85 ASP A O 1
ATOM 702 N N . GLU A 1 86 ? 9.532 16.598 9.370 1.00 48.84 86 GLU A N 1
ATOM 703 C CA . GLU A 1 86 ? 10.940 17.047 9.429 1.00 48.84 86 GLU A CA 1
ATOM 704 C C . GLU A 1 86 ? 11.529 17.481 8.068 1.00 48.84 86 GLU A C 1
ATOM 706 O O . GLU A 1 86 ? 12.729 17.708 7.950 1.00 48.84 86 GLU A O 1
ATOM 711 N N . SER A 1 87 ? 10.709 17.629 7.021 1.00 48.00 87 SER A N 1
ATOM 712 C CA . SER A 1 87 ? 11.161 18.085 5.689 1.00 48.00 87 SER A CA 1
ATOM 713 C C . SER A 1 87 ? 10.955 19.588 5.465 1.00 48.00 87 SER A C 1
ATOM 715 O O . SER A 1 87 ? 10.561 20.001 4.374 1.00 48.00 87 SER A O 1
ATOM 717 N N . ASN A 1 88 ? 11.167 20.408 6.496 1.00 44.56 88 ASN A N 1
ATOM 718 C CA . ASN A 1 88 ? 11.063 21.861 6.395 1.00 44.56 88 ASN A CA 1
ATOM 719 C C . ASN A 1 88 ? 12.171 22.541 7.223 1.00 44.56 88 ASN A C 1
ATOM 721 O O . ASN A 1 88 ? 11.904 23.076 8.296 1.00 44.56 88 ASN A O 1
ATOM 725 N N . ASP A 1 89 ? 13.407 22.491 6.716 1.00 38.81 89 ASP A N 1
ATOM 726 C CA . ASP A 1 89 ? 14.497 23.438 7.018 1.00 38.81 89 ASP A CA 1
ATOM 727 C C . ASP A 1 89 ? 15.397 23.618 5.781 1.00 38.81 89 ASP A C 1
ATOM 729 O O . ASP A 1 89 ? 15.802 22.593 5.178 1.00 38.81 89 ASP A O 1
#

Secondary structure (DSSP, 8-state):
---TTSPPPPHHHHHHHHHHHHHHHH-SS-SEEEHHHHHHHHHHH-TT--HHHHHHHHHHHHHTTSEEEETTEEEETT--GGGSTT---

Foldseek 3Di:
DPDPPFDDDDVLLVQLLCLVLVVCLPDPPDQWDALVVSQVSSCVSPVPDDPVNSVVSVVVCPVRVCWDDDPRIIGGNDRDNVVPVPPDD

Radius of gyration: 12.58 Å; chains: 1; bounding box: 30×34×30 Å

Organism: NCBI:txid869891

Sequence (89 aa):
MPPEGYPPLPGWIEDAYFALEWYLCKQSDRDSFTHHQATELIAEANPDFGDADIDHALEYLLNRGWLYEVDDQLFITELQCAKFDESND

pLDDT: mean 88.42, std 15.88, range [38.81, 98.56]